Protein AF-A0A2C9CCE1-F1 (afdb_monomer_lite)

Foldseek 3Di:
DQQKDKDKDFDFDPPPHGRTPWIKIFIAGNVRHTQKMWIQPQPPPVVPDPCHSIDMDGDDDPPPD

Sequence (65 aa):
MDSSILHWREFVDVEITADRLMYVYQYMDSSDRIVFRYDNTGHHKKLNLSTHPHHKHEGRRFKNA

Radius of gyration: 14.01 Å; chains: 1; bounding box: 36×22×34 Å

Structure (mmCIF, N/CA/C/O backbone):
data_AF-A0A2C9CCE1-F1
#
_entry.id   AF-A0A2C9CCE1-F1
#
loop_
_atom_site.group_PDB
_atom_site.id
_atom_site.type_symbol
_atom_site.label_atom_id
_atom_site.label_alt_id
_atom_site.label_comp_id
_atom_site.label_asym_id
_atom_site.label_entity_id
_atom_site.label_seq_id
_atom_site.pdbx_PDB_ins_code
_atom_site.Cartn_x
_atom_site.Cartn_y
_atom_site.Cartn_z
_atom_site.occupancy
_atom_site.B_iso_or_equiv
_atom_site.auth_seq_id
_atom_site.auth_comp_id
_atom_site.auth_asym_id
_atom_site.auth_atom_id
_atom_site.pdbx_PDB_model_num
ATOM 1 N N . MET A 1 1 ? -19.336 -7.543 7.716 1.00 77.31 1 MET A N 1
ATOM 2 C CA . MET A 1 1 ? -18.165 -6.726 7.328 1.00 77.31 1 MET A CA 1
ATOM 3 C C . MET A 1 1 ? -18.120 -5.519 8.248 1.00 77.31 1 MET A C 1
ATOM 5 O O . MET A 1 1 ? -19.181 -5.063 8.651 1.00 77.31 1 MET A O 1
ATOM 9 N N . ASP A 1 2 ? -16.933 -5.052 8.623 1.00 90.12 2 ASP A N 1
ATOM 10 C CA . ASP A 1 2 ? -16.728 -3.990 9.623 1.00 90.12 2 ASP A CA 1
ATOM 11 C C . ASP A 1 2 ? -16.794 -2.564 9.046 1.00 90.12 2 ASP A C 1
ATOM 13 O O . ASP A 1 2 ? -16.594 -1.606 9.781 1.00 90.12 2 ASP A O 1
ATOM 17 N N . SER A 1 3 ? -17.128 -2.418 7.759 1.00 94.94 3 SER A N 1
ATOM 18 C CA . SER A 1 3 ? -17.181 -1.148 7.010 1.00 94.94 3 SER A CA 1
ATOM 19 C C . SER A 1 3 ? -15.851 -0.390 6.944 1.00 94.94 3 SER A C 1
ATOM 21 O O . SER A 1 3 ? -15.842 0.796 6.632 1.00 94.94 3 SER A O 1
ATOM 23 N N . SER A 1 4 ? -14.732 -1.060 7.221 1.00 95.44 4 SER A N 1
ATOM 24 C CA . SER A 1 4 ? -13.408 -0.497 6.974 1.00 95.44 4 SER A CA 1
ATOM 25 C C . SER A 1 4 ? -13.119 -0.372 5.474 1.00 95.44 4 SER A C 1
ATOM 27 O O . SER A 1 4 ? -13.678 -1.100 4.647 1.00 95.44 4 SER A O 1
ATOM 29 N N . ILE A 1 5 ? -12.241 0.570 5.114 1.00 96.62 5 ILE A N 1
ATOM 30 C CA . ILE A 1 5 ? -11.878 0.858 3.721 1.00 96.62 5 ILE A CA 1
ATOM 31 C C . ILE A 1 5 ? -10.358 0.855 3.571 1.00 96.62 5 ILE A C 1
ATOM 33 O O . ILE A 1 5 ? -9.638 1.510 4.325 1.00 96.62 5 ILE A O 1
ATOM 37 N N . LEU A 1 6 ? -9.869 0.161 2.544 1.00 96.25 6 LEU A N 1
ATOM 38 C CA . LEU A 1 6 ? -8.486 0.248 2.088 1.00 96.25 6 LEU A CA 1
ATOM 39 C C . LEU A 1 6 ? -8.440 0.930 0.718 1.00 96.25 6 LEU A C 1
ATOM 41 O O . LEU A 1 6 ? -8.843 0.352 -0.291 1.00 96.25 6 LEU A O 1
ATOM 45 N N . HIS A 1 7 ? -7.895 2.144 0.679 1.00 97.00 7 HIS A N 1
ATOM 46 C CA . HIS A 1 7 ? -7.497 2.789 -0.567 1.00 97.00 7 HIS A CA 1
ATOM 47 C C . HIS A 1 7 ? -6.058 2.410 -0.901 1.00 97.00 7 HIS A C 1
ATOM 49 O O . HIS A 1 7 ? -5.165 2.525 -0.059 1.00 97.00 7 HIS A O 1
ATOM 55 N N . TRP A 1 8 ? -5.818 2.005 -2.143 1.00 96.69 8 TRP A N 1
ATOM 56 C CA . TRP A 1 8 ? -4.481 1.697 -2.628 1.00 96.69 8 TRP A CA 1
ATOM 57 C C . TRP A 1 8 ? -4.248 2.326 -3.999 1.00 96.69 8 TRP A C 1
ATOM 59 O O . TRP A 1 8 ? -5.166 2.451 -4.811 1.00 96.69 8 TRP A O 1
ATOM 69 N N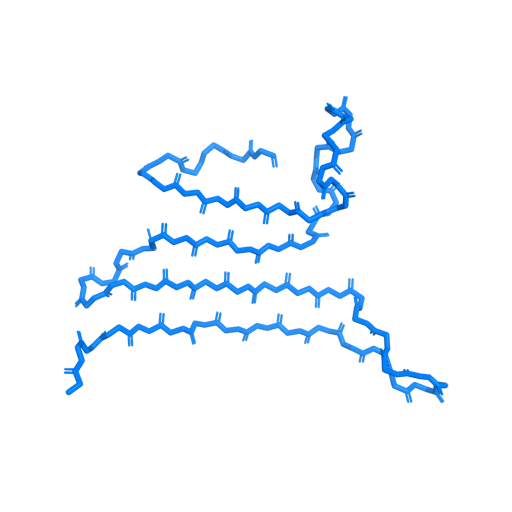 . ARG A 1 9 ? -3.009 2.754 -4.237 1.00 96.38 9 ARG A N 1
ATOM 70 C CA . ARG A 1 9 ? -2.539 3.242 -5.532 1.00 96.38 9 ARG A CA 1
ATOM 71 C C . ARG A 1 9 ? -1.089 2.842 -5.708 1.00 96.38 9 ARG A C 1
ATOM 73 O O . ARG A 1 9 ? -0.272 3.131 -4.838 1.00 96.38 9 ARG A O 1
ATOM 80 N N . GLU A 1 10 ? -0.772 2.269 -6.857 1.00 95.50 10 GLU A N 1
ATOM 81 C CA . GLU A 1 10 ? 0.595 1.956 -7.256 1.00 95.50 10 GLU A CA 1
ATOM 82 C C . GLU A 1 10 ? 0.871 2.526 -8.645 1.00 95.50 10 GLU A C 1
ATOM 84 O O . GLU A 1 10 ? -0.017 2.566 -9.496 1.00 95.50 10 GLU A O 1
ATOM 89 N N . PHE A 1 11 ? 2.101 2.984 -8.855 1.00 94.38 11 PHE A N 1
ATOM 90 C CA . PHE A 1 11 ? 2.660 3.217 -10.178 1.00 94.38 11 PHE A CA 1
ATOM 91 C C . PHE A 1 11 ? 3.771 2.193 -10.369 1.00 94.38 11 PHE A C 1
ATOM 93 O O . PHE A 1 11 ? 4.744 2.191 -9.610 1.00 94.38 11 PHE A O 1
ATOM 100 N N . VAL A 1 12 ? 3.565 1.293 -11.327 1.00 94.94 12 VAL A N 1
ATOM 101 C CA . VAL A 1 12 ? 4.433 0.146 -11.580 1.00 94.94 12 VAL A CA 1
ATOM 102 C C . VAL A 1 12 ? 4.921 0.249 -13.014 1.00 94.94 12 VAL A C 1
ATOM 104 O O . VAL A 1 12 ? 4.107 0.338 -13.933 1.00 94.94 12 VAL A O 1
ATOM 107 N N . ASP A 1 13 ? 6.235 0.257 -13.180 1.00 94.75 13 ASP A N 1
ATOM 108 C CA . ASP A 1 13 ? 6.863 0.017 -14.471 1.00 94.75 13 ASP A CA 1
ATOM 109 C C . ASP A 1 13 ? 6.876 -1.495 -14.715 1.00 94.75 13 ASP A C 1
ATOM 111 O O . ASP A 1 13 ? 7.164 -2.268 -13.802 1.00 94.75 13 ASP A O 1
ATOM 115 N N . VAL A 1 14 ? 6.485 -1.913 -15.916 1.00 96.19 14 VAL A N 1
ATOM 116 C CA . VAL A 1 14 ? 6.374 -3.323 -16.316 1.00 96.19 14 VAL A CA 1
ATOM 117 C C . VAL A 1 14 ? 7.147 -3.629 -17.601 1.00 96.19 14 VAL A C 1
ATOM 119 O O . VAL A 1 14 ? 6.941 -4.687 -18.192 1.00 96.19 14 VAL A O 1
ATOM 122 N N . GLU A 1 15 ? 8.018 -2.723 -18.059 1.00 94.00 15 GLU A N 1
ATOM 123 C CA . GLU A 1 15 ? 8.732 -2.870 -19.335 1.00 94.00 15 GLU A CA 1
ATOM 124 C C . GLU A 1 15 ? 9.711 -4.055 -19.349 1.00 94.00 15 GLU A C 1
ATOM 126 O O . GLU A 1 15 ? 9.799 -4.774 -20.344 1.00 94.00 15 GLU A O 1
ATOM 131 N N . ILE A 1 16 ? 10.441 -4.273 -18.248 1.00 89.62 16 ILE A N 1
ATOM 132 C CA . ILE A 1 16 ? 11.440 -5.354 -18.122 1.00 89.62 16 ILE A CA 1
ATOM 133 C C . ILE A 1 16 ? 11.108 -6.265 -16.936 1.00 89.62 16 ILE A C 1
ATOM 135 O O . ILE A 1 16 ? 11.135 -7.492 -17.045 1.00 89.62 16 ILE A O 1
ATOM 139 N N . THR A 1 17 ? 10.776 -5.665 -15.797 1.00 91.06 17 THR A N 1
ATOM 140 C CA . THR A 1 17 ? 10.321 -6.326 -14.570 1.00 91.06 17 THR A CA 1
ATOM 141 C C . THR A 1 17 ? 9.165 -5.522 -13.983 1.00 91.06 17 THR A C 1
ATOM 143 O O . THR A 1 17 ? 8.931 -4.399 -14.410 1.00 91.06 17 THR A O 1
ATOM 146 N N . ALA A 1 18 ? 8.442 -6.076 -13.007 1.00 91.94 18 ALA A N 1
ATOM 147 C CA . ALA A 1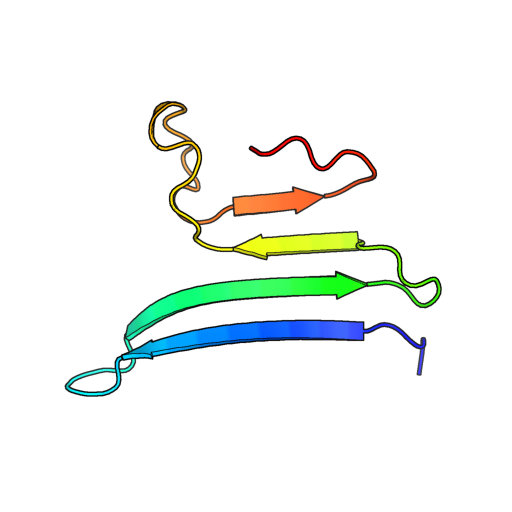 18 ? 7.475 -5.301 -12.234 1.00 91.94 18 ALA A CA 1
ATOM 148 C C . ALA A 1 18 ? 8.214 -4.472 -11.171 1.00 91.94 18 ALA A C 1
ATOM 150 O O . ALA A 1 18 ? 8.452 -4.960 -10.062 1.00 91.94 18 ALA A O 1
ATOM 151 N N . ASP A 1 19 ? 8.599 -3.244 -11.517 1.00 91.62 19 ASP A N 1
ATOM 152 C CA . ASP A 1 19 ? 9.234 -2.306 -10.592 1.00 91.62 19 ASP A CA 1
ATOM 153 C C . ASP A 1 19 ? 8.216 -1.307 -10.032 1.00 91.62 19 ASP A C 1
ATOM 155 O O . ASP A 1 19 ? 7.544 -0.569 -10.756 1.00 91.62 19 ASP A O 1
ATOM 159 N N . ARG A 1 20 ? 8.080 -1.277 -8.705 1.00 91.69 20 ARG A N 1
ATOM 160 C CA . ARG A 1 20 ? 7.114 -0.421 -8.012 1.00 91.69 20 ARG A CA 1
ATOM 161 C C . ARG A 1 20 ? 7.741 0.939 -7.730 1.00 91.69 20 ARG A C 1
ATOM 163 O O . ARG A 1 20 ?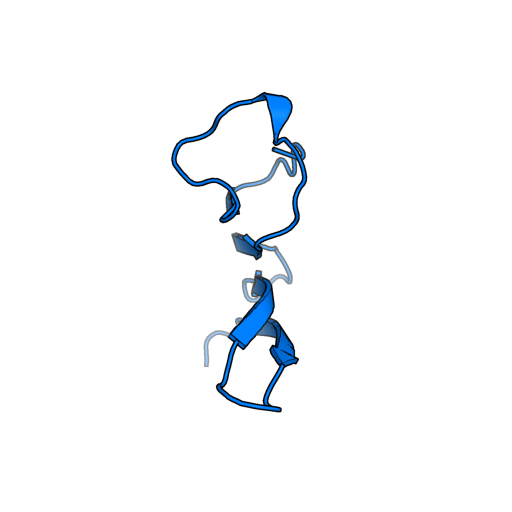 8.276 1.190 -6.651 1.00 91.69 20 ARG A O 1
ATOM 170 N N . LEU A 1 21 ? 7.584 1.841 -8.689 1.00 90.75 21 LEU A N 1
ATOM 171 C CA . LEU A 1 21 ? 8.109 3.202 -8.627 1.00 90.75 21 LEU A CA 1
ATOM 172 C C . LEU A 1 21 ? 7.433 4.045 -7.538 1.00 90.75 21 LEU A C 1
ATOM 174 O O . LEU A 1 21 ? 8.097 4.780 -6.806 1.00 90.75 21 LEU A O 1
ATOM 178 N N . MET A 1 22 ? 6.108 3.943 -7.393 1.00 92.00 22 MET A N 1
ATOM 179 C CA . MET A 1 22 ? 5.358 4.666 -6.358 1.00 92.00 22 MET A CA 1
ATOM 180 C C . MET A 1 22 ? 4.273 3.801 -5.741 1.00 92.00 22 MET A C 1
ATOM 182 O O . MET A 1 22 ? 3.616 3.032 -6.439 1.00 92.00 22 MET A O 1
ATOM 186 N N . TYR A 1 23 ? 4.012 3.993 -4.452 1.00 94.75 23 TYR A N 1
ATOM 187 C CA . TYR A 1 23 ? 2.851 3.401 -3.806 1.00 94.75 23 TYR A CA 1
ATOM 188 C C . TYR A 1 23 ? 2.280 4.279 -2.700 1.00 94.75 23 TYR A C 1
ATOM 190 O O . TYR A 1 23 ? 2.987 5.064 -2.068 1.00 94.75 23 TYR A O 1
ATOM 198 N N . VAL A 1 24 ? 0.978 4.118 -2.472 1.00 95.19 24 VAL A N 1
ATOM 199 C CA . VAL A 1 24 ? 0.252 4.640 -1.316 1.00 95.19 24 VAL A CA 1
ATOM 200 C C . VAL A 1 24 ? -0.784 3.604 -0.887 1.00 95.19 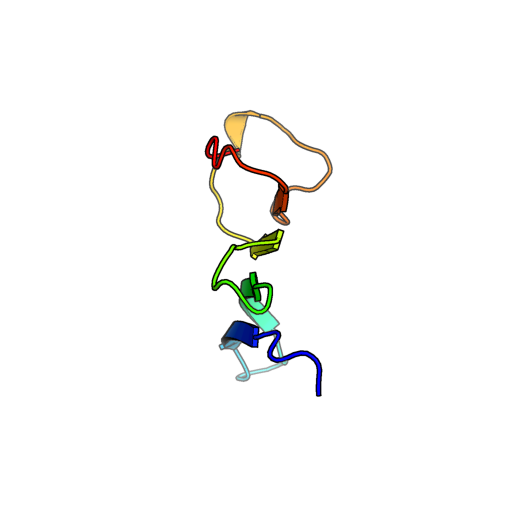24 VAL A C 1
ATOM 202 O O . VAL A 1 24 ? -1.605 3.183 -1.703 1.00 95.19 24 VAL A O 1
ATOM 205 N N . TYR A 1 25 ? -0.791 3.250 0.394 1.00 96.38 25 TYR A N 1
ATOM 206 C CA . TYR A 1 25 ? -1.827 2.440 1.032 1.00 96.38 25 TYR A CA 1
ATOM 207 C C . TYR A 1 25 ? -2.409 3.220 2.199 1.00 96.38 25 TYR A C 1
ATOM 209 O O . TYR A 1 25 ? -1.667 3.629 3.087 1.00 96.38 25 TYR A O 1
ATOM 217 N N . GLN A 1 26 ? -3.719 3.430 2.210 1.00 95.69 26 GLN A N 1
ATOM 218 C CA . GLN A 1 26 ? -4.418 4.163 3.257 1.00 95.69 26 GLN A CA 1
ATOM 219 C C . GLN A 1 26 ? -5.571 3.319 3.779 1.00 95.69 26 GLN A C 1
ATOM 221 O O . GLN A 1 26 ? -6.517 3.028 3.048 1.00 95.69 26 GLN A O 1
ATOM 226 N N . TYR A 1 27 ? -5.484 2.956 5.052 1.00 95.56 27 TYR A N 1
ATOM 227 C CA . TYR A 1 27 ? -6.520 2.205 5.740 1.00 95.56 27 TYR A CA 1
ATOM 228 C C . TYR A 1 27 ? -7.354 3.139 6.614 1.00 95.56 27 TYR A C 1
ATOM 230 O O . TYR A 1 27 ? -6.804 3.970 7.349 1.00 95.56 27 TYR A O 1
ATOM 238 N N . MET A 1 28 ? -8.674 3.003 6.524 1.00 95.25 28 MET A N 1
ATOM 239 C CA . MET A 1 28 ? -9.650 3.814 7.242 1.00 95.25 28 MET A CA 1
ATOM 240 C C . MET A 1 28 ? -10.629 2.925 8.008 1.00 95.25 28 MET A C 1
ATOM 242 O O . MET A 1 28 ? -11.021 1.860 7.528 1.00 95.25 28 MET A O 1
ATOM 246 N N . ASP A 1 29 ? -11.011 3.371 9.203 1.00 94.44 29 ASP A N 1
ATOM 247 C CA . ASP A 1 29 ? -12.075 2.738 9.977 1.00 94.44 29 ASP A CA 1
ATOM 248 C C . ASP A 1 29 ? -13.464 3.065 9.401 1.00 94.44 29 ASP A C 1
ATOM 250 O O . ASP A 1 29 ? -13.610 3.848 8.463 1.00 94.44 29 ASP A O 1
ATOM 254 N N . SER A 1 30 ? -14.505 2.474 9.985 1.00 95.44 30 SER A N 1
ATOM 255 C CA . SER A 1 30 ? -15.902 2.680 9.580 1.00 95.44 30 SER A CA 1
ATOM 256 C C . SER A 1 30 ? -16.451 4.087 9.827 1.00 95.44 30 SER A C 1
ATOM 258 O O . SER A 1 30 ? -17.595 4.367 9.479 1.00 95.44 30 SER A O 1
ATOM 260 N N . SER A 1 31 ? -15.671 4.963 10.460 1.00 94.56 31 SER A N 1
ATOM 261 C CA . SER A 1 31 ? -15.987 6.376 10.682 1.00 94.56 31 SER A CA 1
ATOM 262 C C . SER A 1 31 ? -15.183 7.293 9.749 1.00 94.56 31 SER A C 1
ATOM 264 O O . SER A 1 31 ? -14.994 8.468 10.076 1.00 94.56 31 SER A O 1
ATOM 266 N N . ASP A 1 32 ? -14.664 6.753 8.640 1.00 90.50 32 ASP A N 1
ATOM 267 C CA . ASP A 1 32 ? -13.802 7.428 7.661 1.00 90.50 32 ASP A CA 1
ATOM 268 C C . ASP A 1 32 ? -12.522 8.029 8.267 1.00 90.50 32 ASP A C 1
ATOM 270 O O . ASP A 1 32 ? -11.912 8.957 7.721 1.00 90.50 32 ASP A O 1
ATOM 274 N N . ARG A 1 33 ? -12.067 7.512 9.416 1.00 91.75 33 ARG A N 1
ATOM 275 C CA . ARG A 1 33 ? -10.817 7.969 10.028 1.00 91.75 33 ARG A CA 1
ATOM 276 C C . ARG A 1 33 ? -9.672 7.137 9.501 1.00 91.75 33 ARG A C 1
ATOM 278 O O . ARG A 1 33 ? -9.652 5.920 9.655 1.00 91.75 33 ARG A O 1
ATOM 285 N N . ILE A 1 34 ? -8.668 7.812 8.955 1.00 91.56 34 ILE A N 1
ATOM 286 C CA . ILE A 1 34 ? -7.399 7.178 8.605 1.00 91.56 34 ILE A CA 1
ATOM 287 C C . ILE A 1 34 ? -6.764 6.616 9.879 1.00 91.56 34 ILE A C 1
ATOM 289 O O . ILE A 1 34 ? -6.438 7.353 10.813 1.00 91.56 34 ILE A O 1
ATOM 293 N N . VAL A 1 35 ? -6.569 5.304 9.883 1.00 92.88 35 VAL A N 1
ATOM 294 C CA . VAL A 1 35 ? -5.895 4.573 10.956 1.00 92.88 35 VAL A CA 1
ATOM 295 C C . VAL A 1 35 ? -4.392 4.577 10.695 1.00 92.88 35 VAL A C 1
ATOM 297 O O . VAL A 1 35 ? -3.610 4.931 11.579 1.00 92.88 35 VAL A O 1
ATOM 300 N N . PHE A 1 36 ? -3.993 4.249 9.463 1.00 92.94 36 PHE A N 1
ATOM 301 C CA . PHE A 1 36 ? -2.609 4.347 9.020 1.00 92.94 36 PHE A CA 1
ATOM 302 C C . PHE A 1 36 ? -2.488 4.611 7.520 1.00 92.94 36 PHE A C 1
ATOM 304 O O . PHE A 1 36 ? -3.394 4.320 6.731 1.00 92.94 36 PHE A O 1
ATOM 311 N N . ARG A 1 37 ? -1.319 5.122 7.128 1.00 92.69 37 ARG A N 1
ATOM 312 C CA . ARG A 1 37 ? -0.914 5.264 5.730 1.00 92.69 37 ARG A CA 1
ATOM 313 C C . ARG A 1 37 ? 0.526 4.812 5.524 1.00 92.69 37 ARG A C 1
ATOM 315 O O . ARG A 1 37 ? 1.394 5.177 6.311 1.00 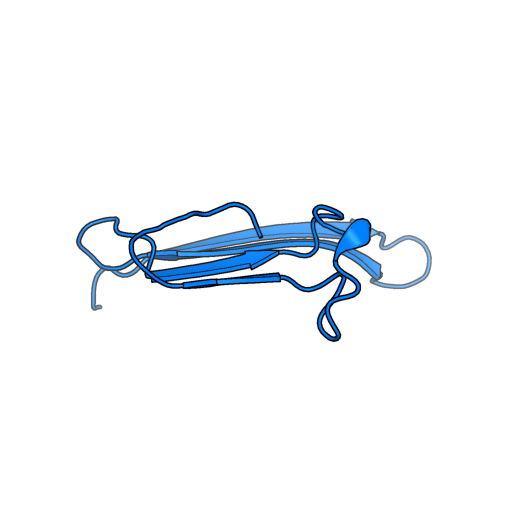92.69 37 ARG A O 1
ATOM 322 N N . TYR A 1 38 ? 0.766 4.085 4.441 1.00 92.62 38 TYR A N 1
ATOM 323 C CA . TYR A 1 38 ? 2.094 3.764 3.933 1.00 92.62 38 TYR A CA 1
ATOM 324 C C . TYR A 1 38 ? 2.310 4.427 2.581 1.00 92.62 38 TYR A C 1
ATOM 326 O O . TYR A 1 38 ? 1.431 4.343 1.727 1.00 92.62 38 TYR A O 1
ATOM 334 N N . ASP A 1 39 ? 3.472 5.030 2.357 1.00 91.94 39 ASP A N 1
ATOM 335 C CA . ASP A 1 39 ? 3.896 5.455 1.023 1.00 91.94 39 ASP A CA 1
ATOM 336 C C . ASP A 1 39 ? 5.421 5.455 0.878 1.00 91.94 39 ASP A C 1
ATOM 338 O O . ASP A 1 39 ? 6.142 5.270 1.857 1.00 91.94 39 ASP A O 1
ATOM 342 N N . ASN A 1 40 ? 5.912 5.584 -0.354 1.00 89.31 40 ASN A N 1
ATOM 343 C CA . ASN A 1 40 ? 7.337 5.755 -0.648 1.00 89.31 40 ASN A CA 1
ATOM 344 C C . ASN A 1 40 ? 7.689 7.168 -1.131 1.00 89.31 40 ASN A C 1
ATOM 346 O O . ASN A 1 40 ? 8.656 7.346 -1.878 1.00 89.31 40 ASN A O 1
ATOM 350 N N . THR A 1 41 ? 6.888 8.180 -0.778 1.00 82.00 41 THR A N 1
ATOM 351 C CA . THR A 1 41 ? 7.148 9.543 -1.253 1.00 82.00 41 THR A CA 1
ATOM 352 C C . THR A 1 41 ? 8.492 10.028 -0.727 1.00 82.00 41 THR A C 1
ATOM 354 O O . THR A 1 41 ? 8.797 9.869 0.444 1.00 82.00 41 THR A O 1
ATOM 357 N N . GLY A 1 42 ? 9.321 10.642 -1.574 1.00 72.00 42 GLY A N 1
ATOM 358 C CA . GLY A 1 42 ? 10.686 11.053 -1.215 1.00 72.00 42 GLY A CA 1
ATOM 359 C C . GLY A 1 42 ? 10.780 12.236 -0.243 1.00 72.00 42 GLY A C 1
ATOM 360 O O . GLY A 1 42 ? 11.801 12.929 -0.226 1.00 72.00 42 GLY A O 1
ATOM 361 N N . HIS A 1 43 ? 9.722 12.517 0.518 1.00 67.12 43 HIS A N 1
ATOM 362 C CA . HIS A 1 43 ? 9.750 13.542 1.544 1.00 67.12 43 HIS A CA 1
ATOM 363 C C . HIS A 1 43 ? 10.796 13.137 2.608 1.00 67.12 43 HIS A C 1
ATOM 365 O O . HIS A 1 43 ? 11.120 11.965 2.778 1.00 67.12 43 HIS A O 1
ATOM 371 N N . HIS A 1 44 ? 11.424 14.120 3.254 1.00 63.97 44 HIS A N 1
ATOM 372 C CA . HIS A 1 44 ? 12.320 13.891 4.399 1.00 63.97 44 HIS A CA 1
ATOM 373 C C . HIS A 1 44 ? 13.609 13.091 4.158 1.00 63.97 44 HIS A C 1
ATOM 375 O O . HIS A 1 44 ? 14.254 12.664 5.114 1.00 63.97 44 HIS A O 1
ATOM 381 N N . LYS A 1 45 ? 14.111 13.055 2.913 1.00 61.69 45 LYS A N 1
ATOM 382 C CA . LYS A 1 45 ? 15.495 12.625 2.597 1.00 61.69 45 LYS A CA 1
ATOM 383 C C . LYS A 1 45 ? 16.562 13.214 3.534 1.00 61.69 45 LYS A C 1
ATOM 385 O O . LYS A 1 45 ? 17.577 12.587 3.784 1.00 61.69 45 LYS A O 1
ATOM 390 N N . LYS A 1 46 ? 16.326 14.418 4.068 1.00 63.38 46 LYS A N 1
ATOM 391 C CA . LYS A 1 46 ? 17.233 15.123 4.989 1.00 63.38 46 LYS A CA 1
ATOM 392 C C . LYS A 1 46 ? 17.233 14.579 6.427 1.00 63.38 46 LYS A C 1
ATOM 394 O O . LYS A 1 46 ? 18.111 14.956 7.192 1.00 63.38 46 LYS A O 1
ATOM 399 N N . LEU A 1 47 ? 16.262 13.743 6.806 1.00 69.62 47 LEU A N 1
ATOM 400 C CA . LEU A 1 47 ? 16.152 13.167 8.152 1.00 69.62 47 LEU A CA 1
ATOM 401 C C . LEU A 1 47 ? 16.905 11.836 8.311 1.00 69.62 47 LEU A C 1
ATOM 403 O O . LEU A 1 47 ? 17.003 11.354 9.434 1.00 69.62 47 LEU A O 1
ATOM 407 N N . ASN A 1 48 ? 17.449 11.255 7.228 1.00 68.38 48 ASN A N 1
ATOM 408 C CA . ASN A 1 48 ? 18.198 9.987 7.240 1.00 68.38 48 ASN A CA 1
ATOM 409 C C . ASN A 1 48 ? 17.503 8.867 8.040 1.00 68.38 48 ASN A C 1
ATOM 411 O O . ASN A 1 48 ? 18.137 8.143 8.808 1.00 68.38 48 ASN A O 1
ATOM 415 N N . LEU A 1 49 ? 16.185 8.732 7.882 1.00 74.19 49 LEU A N 1
ATOM 416 C CA . LEU A 1 49 ? 15.429 7.664 8.530 1.00 74.19 49 LEU A CA 1
ATOM 417 C C . LEU A 1 49 ? 15.833 6.311 7.937 1.00 74.19 49 LEU A C 1
ATOM 419 O O . LEU A 1 49 ? 15.904 6.166 6.718 1.00 74.19 49 LEU A O 1
ATOM 423 N N . SER A 1 50 ? 16.034 5.304 8.790 1.00 78.06 50 SER A N 1
ATOM 424 C CA . SER A 1 50 ? 16.391 3.943 8.359 1.00 78.06 50 SER A CA 1
ATOM 425 C C . SER A 1 50 ? 15.324 3.283 7.486 1.00 78.06 50 SER A C 1
ATOM 427 O O . SER A 1 50 ? 15.622 2.334 6.770 1.00 78.06 50 SER A O 1
ATOM 429 N N . THR A 1 51 ? 14.086 3.779 7.540 1.00 75.75 51 THR A N 1
ATOM 430 C CA . THR A 1 51 ? 12.978 3.266 6.738 1.00 75.75 51 THR A CA 1
ATOM 431 C C . THR A 1 51 ? 12.845 3.966 5.390 1.00 75.75 51 THR A C 1
ATOM 433 O O . THR A 1 51 ? 12.048 3.507 4.584 1.00 75.75 51 THR A O 1
ATOM 436 N N . HIS A 1 52 ? 13.605 5.033 5.103 1.00 74.25 52 HIS A N 1
ATOM 437 C CA . HIS A 1 52 ? 13.529 5.742 3.822 1.00 74.25 52 HIS A CA 1
ATOM 438 C C . HIS A 1 52 ? 13.792 4.790 2.632 1.00 74.25 52 HIS A C 1
ATOM 440 O O . HIS A 1 52 ? 14.739 4.006 2.695 1.00 74.25 52 HIS A O 1
ATOM 446 N N . PRO A 1 53 ? 13.012 4.864 1.533 1.00 80.25 53 PRO A N 1
ATOM 447 C CA . PRO A 1 53 ? 11.934 5.821 1.248 1.00 80.25 53 PRO A CA 1
ATOM 448 C C . PRO A 1 53 ? 10.565 5.449 1.834 1.00 80.25 53 PRO A C 1
ATOM 450 O O . PRO A 1 53 ? 9.603 6.168 1.606 1.00 80.25 53 PRO A O 1
ATOM 453 N N . HIS A 1 54 ? 10.455 4.337 2.555 1.00 84.56 54 HIS A N 1
ATOM 454 C CA . HIS A 1 54 ? 9.206 3.770 3.051 1.00 84.56 54 HIS A CA 1
ATOM 455 C C . HIS A 1 54 ? 8.740 4.463 4.344 1.00 84.56 54 HIS A C 1
ATOM 457 O O . HIS A 1 54 ? 9.303 4.286 5.430 1.00 84.56 54 HIS A O 1
ATOM 463 N N . HIS A 1 55 ? 7.668 5.241 4.232 1.00 80.44 55 HIS A N 1
ATOM 464 C CA . HIS A 1 55 ? 7.080 5.992 5.334 1.00 80.44 55 HIS A CA 1
ATOM 465 C C . HIS A 1 55 ? 5.801 5.317 5.834 1.00 80.44 55 HIS A C 1
ATOM 467 O O . HIS A 1 55 ? 5.002 4.805 5.048 1.00 80.44 55 HIS A O 1
ATOM 473 N N . LYS A 1 56 ? 5.614 5.324 7.160 1.00 85.06 56 LYS A N 1
ATOM 474 C CA . LYS A 1 56 ? 4.390 4.898 7.847 1.00 85.06 56 LYS A CA 1
ATOM 475 C C . LYS A 1 56 ? 3.872 6.058 8.693 1.00 85.06 56 LYS A C 1
ATOM 477 O O . LYS A 1 56 ? 4.606 6.596 9.517 1.00 85.06 56 LYS A O 1
ATOM 482 N N . HIS A 1 57 ? 2.603 6.404 8.527 1.00 81.31 57 HIS A N 1
ATOM 483 C CA . HIS A 1 57 ? 1.915 7.427 9.308 1.00 81.31 57 HIS A CA 1
ATOM 484 C C . HIS A 1 57 ? 0.834 6.768 10.168 1.00 81.31 57 HIS A C 1
ATOM 486 O O . HIS A 1 57 ? -0.010 6.056 9.628 1.00 81.31 57 HIS A O 1
ATOM 492 N N . GLU A 1 58 ? 0.837 7.016 11.480 1.00 83.12 58 GLU A N 1
ATOM 493 C CA . GLU A 1 58 ? -0.169 6.514 12.429 1.00 83.12 58 GLU A CA 1
ATOM 494 C C . GLU A 1 58 ? -0.669 7.643 13.348 1.00 83.12 58 GLU A C 1
ATOM 496 O O . GLU A 1 58 ? 0.109 8.493 13.789 1.00 83.12 58 GLU A O 1
ATOM 501 N N . GLY A 1 59 ? -1.966 7.636 13.679 1.00 69.94 59 GLY A N 1
ATOM 502 C CA . GLY A 1 59 ? -2.568 8.525 14.685 1.00 69.94 59 GLY A CA 1
ATOM 503 C C . GLY A 1 59 ? -3.084 9.890 14.187 1.00 69.94 59 GLY A C 1
ATOM 504 O O . GLY A 1 59 ? -2.974 10.254 13.022 1.00 69.94 59 GLY A O 1
ATOM 505 N N . ARG A 1 60 ? -3.678 10.681 15.103 1.00 54.06 60 ARG A N 1
ATOM 506 C CA . ARG A 1 60 ? -4.420 11.942 14.819 1.00 54.06 60 ARG A CA 1
ATOM 507 C C . ARG A 1 60 ? -3.578 13.125 14.317 1.00 54.06 60 ARG A C 1
ATOM 509 O O . ARG A 1 60 ? -4.126 14.195 14.059 1.00 54.06 60 ARG A O 1
ATOM 516 N N . ARG A 1 61 ? -2.258 12.990 14.208 1.00 48.16 61 ARG A N 1
ATOM 517 C CA . ARG A 1 61 ? -1.381 14.051 13.704 1.00 48.16 61 ARG A CA 1
ATOM 518 C C . ARG A 1 61 ? -0.639 13.533 12.486 1.00 48.16 61 ARG A C 1
ATOM 520 O O . ARG A 1 61 ? 0.429 12.949 12.615 1.00 48.16 61 ARG A O 1
ATOM 527 N N . PHE A 1 62 ? -1.165 13.863 11.311 1.00 47.56 62 PHE A N 1
ATOM 528 C CA . PHE A 1 62 ? -0.385 13.942 10.079 1.00 47.56 62 PHE A CA 1
ATOM 529 C C . PHE A 1 62 ? 0.631 15.078 10.223 1.00 47.56 62 PHE A C 1
ATOM 531 O O . PHE A 1 62 ? 0.482 16.159 9.658 1.00 47.56 62 PHE A O 1
ATOM 538 N N . LYS A 1 63 ? 1.649 14.888 11.064 1.00 39.47 63 LYS A N 1
ATOM 539 C CA . LYS A 1 63 ? 2.884 15.629 10.880 1.00 39.47 63 LYS A CA 1
ATOM 540 C C . LYS A 1 63 ? 3.616 14.889 9.781 1.00 39.47 63 LYS A C 1
ATOM 542 O O . LYS A 1 63 ? 4.070 13.772 9.997 1.00 39.47 63 LYS A O 1
ATOM 547 N N . ASN A 1 64 ? 3.609 15.518 8.608 1.00 39.66 64 ASN A N 1
ATOM 548 C CA . ASN A 1 64 ? 4.472 15.199 7.480 1.00 39.66 64 ASN A CA 1
ATOM 549 C C . ASN A 1 64 ? 5.856 14.859 8.043 1.00 39.66 64 ASN A C 1
ATOM 551 O O . ASN A 1 64 ? 6.470 15.694 8.720 1.00 39.66 64 ASN A O 1
ATOM 555 N N . ALA A 1 65 ? 6.219 13.595 7.885 1.00 47.34 65 ALA A N 1
ATOM 556 C CA . ALA A 1 65 ? 7.397 12.955 8.435 1.00 47.34 65 ALA A CA 1
ATOM 557 C C . ALA A 1 65 ? 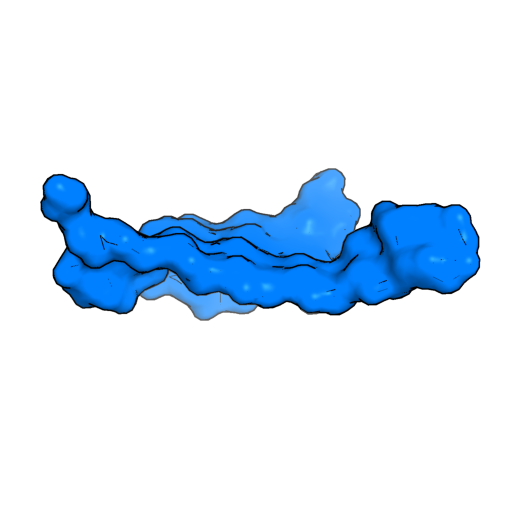8.278 12.497 7.304 1.00 47.34 65 ALA A C 1
ATOM 559 O O . ALA A 1 65 ? 7.708 12.203 6.223 1.00 47.34 65 ALA A O 1
#

pLDDT: mean 83.45, std 15.41, range [39.47, 97.0]

Secondary structure (DSSP, 8-state):
----EEEEEEEEE-SSS-EEEEEEEEEE-TTS-EEEEEE---TTGGG--TTTT-EEEESS-----

InterPro domains:
  IPR045397 Toxin TumE-like [PF20126] (2-61)

Organism: Kuenenia stuttgartiensis (NCBI:txid174633)